Protein AF-A0A1C5MHR8-F1 (afdb_monomer)

Nearest PDB structures (foldseek):
  6nr9-assembly1_2  TM=2.678E-01  e=3.147E+00  Homo sapiens

Foldseek 3Di:
DPPDDDWDWDQDPPRDIDGDPVVCVVVVPDPPDDDDDDDDPCPVVVADDDDDPDVVVVPPDDDDGDDPVVCVVVVHDPVFWDWAAAPNDIDIDGLVVLVVVVDPVSVVVCVVVVHPSRVVSVVVRVVRNVVRVVVVD

pLDDT: mean 72.67, std 15.95, range [37.34, 95.5]

Structure (mmCIF, N/CA/C/O backbone):
data_AF-A0A1C5MHR8-F1
#
_entry.id   AF-A0A1C5MHR8-F1
#
loop_
_atom_site.group_PDB
_atom_site.id
_atom_site.type_symbol
_atom_site.label_atom_id
_atom_site.label_alt_id
_atom_site.label_comp_id
_atom_site.label_asym_id
_atom_site.label_entity_id
_atom_site.label_seq_id
_atom_site.pdbx_PDB_ins_code
_atom_site.Cartn_x
_atom_site.Cartn_y
_atom_site.Cartn_z
_atom_site.occupancy
_atom_site.B_iso_or_equiv
_atom_site.auth_seq_id
_atom_site.auth_comp_id
_atom_site.auth_asym_id
_atom_site.auth_atom_id
_atom_site.pdbx_PDB_model_num
ATOM 1 N N . MET A 1 1 ? -16.129 -22.976 6.532 1.00 37.34 1 MET A N 1
ATOM 2 C CA . MET A 1 1 ? -16.238 -21.538 6.200 1.00 37.34 1 MET A CA 1
ATOM 3 C C . MET A 1 1 ? -16.634 -20.784 7.460 1.00 37.34 1 MET A C 1
ATOM 5 O O . MET A 1 1 ? -17.701 -21.059 7.993 1.00 37.34 1 MET A O 1
ATOM 9 N N . LYS A 1 2 ? -15.769 -19.909 7.991 1.00 39.66 2 LYS A N 1
ATOM 10 C CA . LYS A 1 2 ? -16.162 -18.983 9.065 1.00 39.66 2 LYS A CA 1
ATOM 11 C C . LYS A 1 2 ? -16.995 -17.878 8.420 1.00 39.66 2 LYS A C 1
ATOM 13 O O . LYS A 1 2 ? -16.507 -17.200 7.525 1.00 39.66 2 LYS A O 1
ATOM 18 N N . VAL A 1 3 ? -18.243 -17.736 8.849 1.00 42.41 3 VAL A N 1
ATOM 19 C CA . VAL A 1 3 ? -19.096 -16.607 8.466 1.00 42.41 3 VAL A CA 1
ATOM 20 C C . VAL A 1 3 ? -18.460 -15.347 9.056 1.00 42.41 3 VAL A C 1
ATOM 22 O O . VAL A 1 3 ? -18.468 -15.170 10.276 1.00 42.41 3 VAL A O 1
ATOM 25 N N . MET A 1 4 ? -17.845 -14.513 8.217 1.00 41.72 4 MET A N 1
ATOM 26 C CA . MET A 1 4 ? -17.399 -13.180 8.623 1.00 41.72 4 MET A CA 1
ATOM 27 C C . MET A 1 4 ? -18.642 -12.314 8.801 1.00 41.72 4 MET A C 1
ATOM 29 O O . MET A 1 4 ? -19.369 -12.063 7.846 1.00 41.72 4 MET A O 1
ATOM 33 N N . ASN A 1 5 ? -18.915 -11.906 10.039 1.00 57.62 5 ASN A N 1
ATOM 34 C CA . ASN A 1 5 ? -19.937 -10.901 10.301 1.00 57.62 5 ASN A CA 1
ATOM 35 C C . ASN A 1 5 ? -19.250 -9.538 10.219 1.00 57.62 5 ASN A C 1
ATOM 37 O O . ASN A 1 5 ? -18.482 -9.189 11.114 1.00 57.62 5 ASN A O 1
ATOM 41 N N . GLU A 1 6 ? -19.492 -8.806 9.138 1.00 59.03 6 GLU A N 1
ATOM 42 C CA . GLU A 1 6 ? -19.058 -7.418 9.000 1.00 59.03 6 GLU A CA 1
ATOM 43 C C . GLU A 1 6 ? -20.134 -6.497 9.579 1.00 59.03 6 GLU A C 1
ATOM 45 O O . GLU A 1 6 ? -21.317 -6.628 9.263 1.00 59.03 6 GLU A O 1
ATOM 50 N N . TYR A 1 7 ? -19.726 -5.570 10.444 1.00 69.75 7 TYR A N 1
ATOM 51 C CA . TYR A 1 7 ? -20.616 -4.577 11.038 1.00 69.75 7 TYR A CA 1
ATOM 52 C C . TYR A 1 7 ? -20.107 -3.189 10.671 1.00 69.75 7 TYR A C 1
ATOM 54 O O . TYR A 1 7 ? -18.998 -2.809 11.043 1.00 69.75 7 TYR A O 1
ATOM 62 N N . GLN A 1 8 ? -20.917 -2.428 9.940 1.00 66.50 8 GLN A N 1
ATOM 63 C CA . GLN A 1 8 ? -20.638 -1.021 9.682 1.00 66.50 8 GLN A CA 1
ATOM 64 C C . GLN A 1 8 ? -21.055 -0.208 10.899 1.00 66.50 8 GLN A C 1
ATOM 66 O O . GLN A 1 8 ? -22.207 -0.267 11.316 1.00 66.50 8 GLN A O 1
ATOM 71 N N . MET A 1 9 ? -20.125 0.545 11.470 1.00 76.56 9 MET A N 1
ATOM 72 C CA . MET A 1 9 ? -20.396 1.410 12.611 1.00 76.56 9 M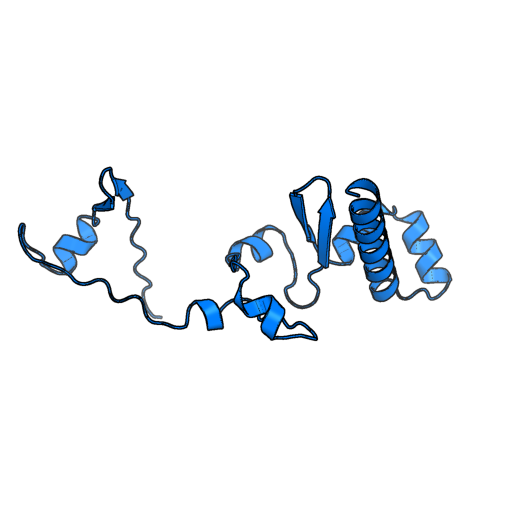ET A CA 1
ATOM 73 C C . MET A 1 9 ? -20.221 2.866 12.199 1.00 76.56 9 MET A C 1
ATOM 75 O O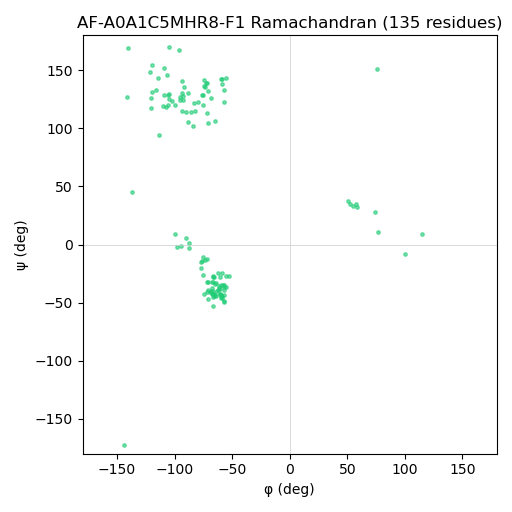 . MET A 1 9 ? -19.328 3.188 11.415 1.00 76.56 9 MET A O 1
ATOM 79 N N . LYS A 1 10 ? -21.065 3.745 12.740 1.00 74.31 10 LYS A N 1
ATOM 80 C CA . LYS A 1 10 ? -20.975 5.189 12.517 1.00 74.31 10 LYS A CA 1
ATOM 81 C C . LYS A 1 10 ? -20.399 5.863 13.756 1.00 74.31 10 LYS A C 1
ATOM 83 O O . LYS A 1 10 ? -20.867 5.607 14.867 1.00 74.31 10 LYS A O 1
ATOM 88 N N . LEU A 1 11 ? -19.384 6.697 13.547 1.00 77.19 11 LEU A N 1
ATOM 89 C CA . LEU A 1 11 ? -18.841 7.587 14.567 1.00 77.19 11 LEU A CA 1
ATOM 90 C C . LEU A 1 11 ? -19.709 8.849 14.618 1.00 77.19 11 LEU A C 1
ATOM 92 O O . LEU A 1 11 ? -19.893 9.524 13.607 1.00 77.19 11 LEU A O 1
ATOM 96 N N . GLU A 1 12 ? -20.262 9.131 15.786 1.00 80.75 12 GLU A N 1
ATOM 97 C CA . GLU A 1 12 ? -21.074 10.305 16.088 1.00 80.75 12 GLU A CA 1
ATOM 98 C C . GLU A 1 12 ? -20.264 11.318 16.918 1.00 80.75 12 GLU A C 1
ATOM 100 O O . GLU A 1 12 ? -19.180 11.021 17.433 1.00 80.75 12 GLU A O 1
ATOM 105 N N . GLU A 1 13 ? -20.817 12.519 17.091 1.00 75.94 13 GLU A N 1
ATOM 106 C CA . GLU A 1 13 ? -20.216 13.571 17.914 1.00 75.94 13 GLU A CA 1
ATOM 107 C C . GLU A 1 13 ? -19.939 13.114 19.357 1.00 75.94 13 GLU A C 1
ATOM 109 O O . GLU A 1 13 ? -20.702 12.366 19.980 1.00 75.94 13 GLU A O 1
ATOM 114 N N . GLY A 1 14 ? -18.819 13.590 19.908 1.00 74.75 14 GLY A N 1
ATOM 115 C CA . GLY A 1 14 ? -18.358 13.201 21.240 1.00 74.75 14 GLY A CA 1
ATOM 116 C C . GLY A 1 14 ? -17.765 11.789 21.305 1.00 74.75 14 GLY A C 1
ATOM 117 O O . GLY A 1 14 ? -17.837 11.163 22.361 1.00 74.75 14 GLY A O 1
ATOM 118 N N . ASN A 1 15 ? -17.194 11.293 20.198 1.00 69.44 15 ASN A N 1
ATOM 119 C CA . ASN A 1 15 ? -16.511 9.994 20.087 1.00 69.44 15 ASN A CA 1
ATOM 120 C C . ASN A 1 15 ? -17.397 8.792 20.442 1.00 69.44 15 ASN A C 1
ATOM 122 O O . ASN A 1 15 ? -16.931 7.779 20.966 1.00 69.44 15 ASN A O 1
ATOM 126 N N . LYS A 1 16 ? -18.697 8.904 20.167 1.00 74.38 16 LYS A N 1
ATOM 127 C CA . LYS A 1 16 ? -19.654 7.821 20.390 1.00 74.38 16 LYS A CA 1
ATOM 128 C C . LYS A 1 16 ? -19.782 7.002 19.122 1.00 74.38 16 LYS A C 1
ATOM 130 O O . LYS A 1 16 ? -19.921 7.553 18.039 1.00 74.38 16 LYS A O 1
ATOM 135 N N . VAL A 1 17 ? -19.773 5.684 19.257 1.00 78.06 17 VAL A N 1
ATOM 136 C CA . VAL A 1 17 ? -20.000 4.779 18.130 1.00 78.06 17 VAL A CA 1
ATOM 137 C C . VAL A 1 17 ? -21.399 4.194 18.248 1.00 78.06 17 VAL A C 1
ATOM 139 O O . VAL A 1 17 ? -21.768 3.664 19.297 1.00 78.06 17 VAL A O 1
ATOM 142 N N . THR A 1 18 ? -22.176 4.273 17.170 1.00 81.88 18 THR A N 1
ATOM 143 C CA . THR A 1 18 ? -23.488 3.628 17.108 1.00 81.88 18 THR A CA 1
ATOM 144 C C . THR A 1 18 ? -23.314 2.180 16.665 1.00 81.88 18 THR A C 1
ATOM 146 O O . THR A 1 18 ? -22.902 1.909 15.534 1.00 81.88 18 THR A O 1
ATOM 149 N N . LEU A 1 19 ? -23.630 1.243 17.562 1.00 80.88 19 LEU A N 1
ATOM 150 C C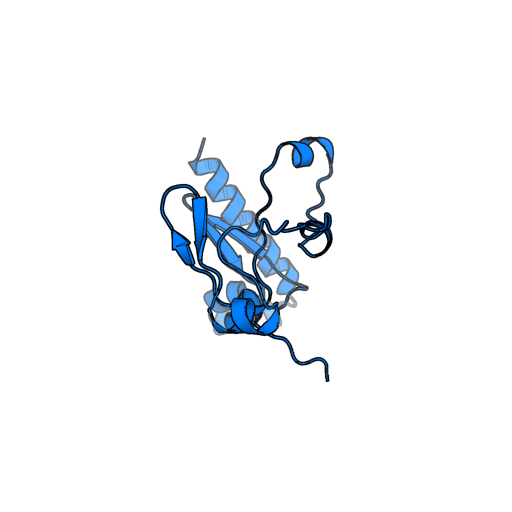A . LEU A 1 19 ? -23.645 -0.182 17.245 1.00 80.88 19 LEU A CA 1
ATOM 151 C C . LEU A 1 19 ? -24.868 -0.511 16.370 1.00 80.88 19 LEU A C 1
ATOM 153 O O . LEU A 1 19 ? -25.974 -0.074 16.699 1.00 80.88 19 LEU A O 1
ATOM 157 N N . PRO A 1 20 ? -24.715 -1.305 15.297 1.00 82.94 20 PRO A N 1
ATOM 158 C CA . PRO A 1 20 ? -25.843 -1.775 14.50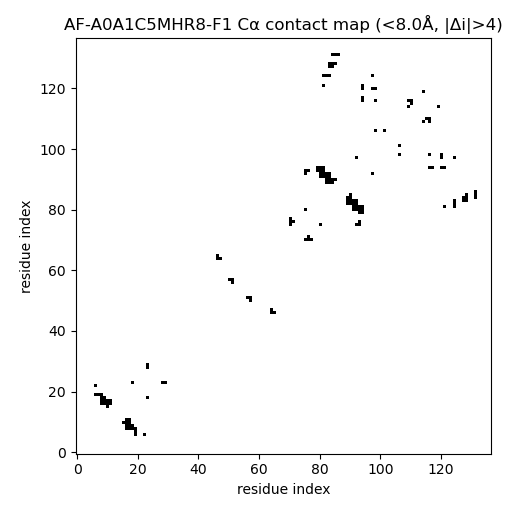1 1.00 82.94 20 PRO A CA 1
ATOM 159 C C . PRO A 1 20 ? -26.843 -2.570 15.331 1.00 82.94 20 PRO A C 1
ATOM 161 O O . PRO A 1 20 ? -26.460 -3.394 16.163 1.00 82.94 20 PRO A O 1
ATOM 164 N N . GLU A 1 21 ? -28.129 -2.400 15.033 1.00 82.88 21 GLU A N 1
ATOM 165 C CA . GLU A 1 21 ? -29.212 -3.103 15.727 1.00 82.88 21 GLU A CA 1
ATOM 166 C C . GLU A 1 21 ? -29.058 -4.632 15.645 1.00 82.88 21 GLU A C 1
ATOM 168 O O . GLU A 1 21 ? -29.305 -5.348 16.613 1.00 82.88 21 GLU A O 1
ATOM 173 N N . SER A 1 22 ? -28.545 -5.142 14.520 1.00 80.88 22 SER A N 1
ATOM 174 C CA . SER A 1 22 ? -28.252 -6.568 14.338 1.00 80.88 22 SER A CA 1
ATOM 175 C C . SER A 1 22 ? -27.225 -7.097 15.342 1.00 80.88 22 SER A C 1
ATOM 177 O O . SER A 1 22 ? -27.373 -8.211 15.844 1.00 80.88 22 SER A O 1
ATOM 179 N N . LEU A 1 23 ? -26.204 -6.299 15.664 1.00 79.56 23 LEU A N 1
ATOM 180 C CA . LEU A 1 23 ? -25.174 -6.650 16.635 1.00 79.56 23 LEU A CA 1
ATOM 181 C C . LEU A 1 23 ? -25.717 -6.559 18.064 1.00 79.56 23 LEU A C 1
ATOM 183 O O . LEU A 1 23 ? -25.484 -7.470 18.855 1.00 79.56 23 LEU A O 1
ATOM 187 N N . VAL A 1 24 ? -26.487 -5.509 18.366 1.00 82.44 24 VAL A N 1
ATOM 188 C CA . VAL A 1 24 ? -27.158 -5.323 19.665 1.00 82.44 24 VAL A CA 1
ATOM 189 C C . VAL A 1 24 ? -28.068 -6.510 19.974 1.00 82.44 24 VAL A C 1
ATOM 191 O O . VAL A 1 24 ? -27.951 -7.112 21.039 1.00 82.44 24 VAL A O 1
ATOM 194 N N . ASN A 1 25 ? -28.905 -6.907 19.014 1.00 82.06 25 ASN A N 1
ATOM 195 C CA . ASN A 1 25 ? -29.833 -8.025 19.168 1.00 82.06 25 ASN A CA 1
ATOM 196 C C . ASN A 1 25 ? -29.104 -9.365 19.303 1.00 82.06 25 ASN A C 1
ATOM 198 O O . ASN A 1 25 ? -29.486 -10.199 20.119 1.00 82.06 25 ASN A O 1
ATOM 202 N N . LYS A 1 26 ? -28.028 -9.574 18.537 1.00 79.81 26 LYS A N 1
ATOM 203 C CA . LYS A 1 26 ? -27.234 -10.808 18.600 1.00 79.81 26 LYS A CA 1
ATOM 204 C C . LYS A 1 26 ? -26.482 -10.958 19.923 1.00 79.81 26 LYS A C 1
ATOM 206 O O . LYS A 1 26 ? -26.357 -12.073 20.420 1.00 79.81 26 LYS A O 1
ATOM 211 N N . LEU A 1 27 ? -25.977 -9.855 20.471 1.00 77.38 27 LEU A N 1
ATOM 212 C CA . LEU A 1 27 ? -25.274 -9.819 21.755 1.00 77.38 27 LEU A CA 1
ATOM 213 C C . LEU A 1 27 ? -26.222 -9.638 22.952 1.00 77.38 27 LEU A C 1
ATOM 215 O O . LEU A 1 27 ? -25.760 -9.680 24.087 1.00 77.38 27 LEU A O 1
ATOM 219 N N . LEU A 1 28 ? -27.528 -9.468 22.702 1.00 84.00 28 LEU A N 1
ATOM 220 C CA . LEU A 1 28 ? -28.574 -9.261 23.709 1.00 84.00 28 LEU A CA 1
ATOM 221 C C . LEU A 1 28 ? -28.293 -8.070 24.641 1.00 84.00 28 LEU A C 1
ATOM 223 O O . LEU A 1 28 ? -28.673 -8.091 25.813 1.00 84.00 28 LEU A O 1
ATOM 227 N N . LEU A 1 29 ? -27.641 -7.034 24.105 1.00 81.06 29 LEU A N 1
ATOM 228 C CA . LEU A 1 29 ? -27.237 -5.858 24.869 1.00 81.06 29 LEU A CA 1
ATOM 229 C C . LEU A 1 29 ? -28.448 -4.998 25.230 1.00 81.06 29 LEU A C 1
ATOM 231 O O . LEU A 1 29 ? -29.334 -4.755 24.406 1.00 81.06 29 LEU A O 1
ATOM 235 N N . LYS A 1 30 ? -28.463 -4.479 26.454 1.00 84.94 30 LYS A N 1
ATOM 236 C CA . LYS A 1 30 ? -29.515 -3.593 26.960 1.00 84.94 30 LYS A CA 1
ATOM 237 C C . LYS A 1 30 ? -29.011 -2.170 27.129 1.00 84.94 30 LYS A C 1
ATOM 239 O O . LYS A 1 30 ? -27.841 -1.905 27.396 1.00 84.94 30 LYS A O 1
ATOM 244 N N . LYS A 1 31 ? -29.939 -1.216 27.015 1.00 79.94 31 LYS A N 1
ATOM 245 C CA . LYS A 1 31 ? -29.649 0.201 27.249 1.00 79.94 31 LYS A CA 1
ATOM 246 C C . LYS A 1 31 ? -29.075 0.390 28.659 1.00 79.94 31 LYS A C 1
ATOM 248 O O . LYS A 1 31 ? -29.738 0.063 29.638 1.00 79.94 31 LYS A O 1
ATOM 253 N N . GLY A 1 32 ? -27.877 0.967 28.736 1.00 79.00 32 GLY A N 1
ATOM 254 C CA . GLY A 1 32 ? -27.161 1.217 29.991 1.00 79.00 32 GLY A CA 1
ATOM 255 C C . GLY A 1 32 ? -26.063 0.200 30.312 1.00 79.00 32 GLY A C 1
ATOM 256 O O . GLY A 1 32 ? -25.295 0.436 31.239 1.00 79.00 32 GLY A O 1
ATOM 257 N N . GLU A 1 33 ? -25.942 -0.890 29.551 1.00 78.88 33 GLU A N 1
ATOM 258 C CA . GLU A 1 33 ? -24.826 -1.827 29.701 1.00 78.88 33 GLU A CA 1
ATOM 259 C C . GLU A 1 33 ? -23.523 -1.225 29.159 1.00 78.88 33 GLU A C 1
ATOM 261 O O . GLU A 1 33 ? -23.499 -0.562 28.120 1.00 78.88 33 GLU A O 1
ATOM 266 N N . THR A 1 34 ? -22.425 -1.442 29.886 1.00 75.38 34 THR A N 1
ATOM 267 C CA . THR A 1 34 ? -21.080 -1.044 29.454 1.00 75.38 34 THR A CA 1
ATOM 268 C C . THR A 1 34 ? -20.424 -2.202 28.719 1.00 75.38 34 THR A C 1
ATOM 270 O O . THR A 1 34 ? -20.355 -3.311 29.242 1.00 75.38 34 THR A O 1
ATOM 273 N N . VAL A 1 35 ? -19.918 -1.937 27.517 1.00 70.81 35 VAL A N 1
ATOM 274 C CA . VAL A 1 35 ? -19.197 -2.915 26.696 1.00 70.81 35 VAL A CA 1
ATOM 275 C C . VAL A 1 35 ? -17.763 -2.429 26.524 1.00 70.81 35 VAL A C 1
ATOM 277 O O . VAL A 1 35 ? -17.539 -1.257 26.226 1.00 70.81 35 VAL A O 1
ATOM 280 N N . CYS A 1 36 ? -16.791 -3.318 26.726 1.00 65.94 36 CYS A N 1
ATOM 281 C CA . CYS A 1 36 ? -15.379 -3.025 26.497 1.00 65.94 36 CYS A CA 1
ATOM 282 C C . CYS A 1 36 ? -14.981 -3.505 25.098 1.00 65.94 36 CYS A C 1
ATOM 284 O O . CYS A 1 36 ? -15.160 -4.677 24.766 1.00 65.94 36 CYS A O 1
ATOM 286 N N . LEU A 1 37 ? -14.447 -2.596 24.285 1.00 61.38 37 LEU A N 1
ATOM 287 C CA . LEU A 1 37 ? -13.767 -2.945 23.043 1.00 61.38 37 LEU A CA 1
ATOM 288 C C . LEU A 1 37 ? -12.289 -3.153 23.373 1.00 61.38 37 LEU A C 1
ATOM 290 O O . LEU A 1 37 ? -11.613 -2.210 23.775 1.00 61.38 37 LEU A O 1
ATOM 294 N N . ILE A 1 38 ? -11.803 -4.383 23.225 1.00 55.44 38 ILE A N 1
ATOM 295 C CA . ILE A 1 38 ? -10.380 -4.698 23.364 1.00 55.44 38 ILE A CA 1
ATOM 296 C C . ILE A 1 38 ? -9.772 -4.637 21.966 1.00 55.44 38 ILE A C 1
ATOM 298 O O . ILE A 1 38 ? -10.131 -5.429 21.094 1.00 55.44 38 ILE A O 1
ATOM 302 N N . GLN A 1 39 ? -8.874 -3.680 21.749 1.00 49.41 39 GLN A N 1
ATOM 303 C CA . GLN A 1 39 ? -7.984 -3.700 20.597 1.00 49.41 39 GLN A CA 1
ATOM 304 C C . GLN A 1 39 ? -6.813 -4.623 20.945 1.00 49.41 39 GLN A C 1
ATOM 306 O O . GLN A 1 39 ? -6.074 -4.344 21.884 1.00 49.41 39 GLN A O 1
ATOM 311 N N . GLU A 1 40 ? -6.672 -5.741 20.232 1.00 46.88 40 GLU A N 1
ATOM 312 C CA . GLU A 1 40 ? -5.488 -6.593 20.370 1.00 46.88 40 GLU A CA 1
ATOM 313 C C . GLU A 1 40 ? -4.263 -5.858 19.799 1.00 46.88 40 GLU A C 1
ATOM 315 O O . GLU A 1 40 ? -4.278 -5.406 18.646 1.00 46.88 40 GLU A O 1
ATOM 320 N N . ASP A 1 41 ? -3.209 -5.734 20.607 1.00 43.00 41 ASP A N 1
ATOM 321 C CA . ASP A 1 41 ? -1.891 -5.287 20.156 1.00 43.00 41 ASP A CA 1
ATOM 322 C C . ASP A 1 41 ? -1.368 -6.236 19.061 1.00 43.00 41 ASP A C 1
ATOM 324 O O . ASP A 1 41 ? -1.534 -7.453 19.148 1.00 43.00 41 ASP A O 1
ATOM 328 N N . GLY A 1 42 ? -0.766 -5.682 18.002 1.00 46.56 42 GLY A N 1
ATOM 329 C CA . GLY A 1 42 ? -0.233 -6.463 16.871 1.00 46.56 42 GLY A CA 1
ATOM 330 C C . GLY A 1 42 ? -0.930 -6.245 15.522 1.00 46.56 42 GLY A C 1
ATOM 331 O O . GLY A 1 42 ? -0.622 -6.925 14.545 1.00 46.56 42 GLY A O 1
ATOM 332 N N . ILE A 1 43 ? -1.829 -5.258 15.394 1.00 44.75 43 ILE A N 1
ATOM 333 C CA . ILE A 1 43 ? -2.244 -4.773 14.057 1.00 44.75 43 ILE A CA 1
ATOM 334 C C . ILE A 1 43 ? -1.018 -4.308 13.251 1.00 44.75 43 ILE A C 1
ATOM 336 O O . ILE A 1 43 ? -0.951 -4.574 12.053 1.00 44.75 43 ILE A O 1
ATOM 340 N N . LYS A 1 44 ? -0.028 -3.694 13.918 1.00 42.12 44 LYS A N 1
ATOM 341 C CA . LYS A 1 44 ? 1.250 -3.285 13.314 1.00 42.12 44 LYS A CA 1
ATOM 342 C C . LYS A 1 44 ? 2.034 -4.468 12.725 1.00 42.12 44 LYS A C 1
ATOM 344 O O . LYS A 1 44 ? 2.603 -4.320 11.652 1.00 42.12 44 LYS A O 1
ATOM 349 N N . ASP A 1 45 ? 1.965 -5.653 13.337 1.00 43.31 45 ASP A N 1
ATOM 350 C CA . ASP A 1 45 ? 2.644 -6.872 12.854 1.00 43.31 45 ASP A CA 1
ATOM 351 C C . ASP A 1 45 ? 2.005 -7.464 11.584 1.00 43.31 45 ASP A C 1
ATOM 353 O O . ASP A 1 45 ? 2.572 -8.347 10.942 1.00 43.31 45 ASP A O 1
ATOM 357 N N . LYS A 1 46 ? 0.807 -6.990 11.214 1.00 39.62 46 LYS A N 1
ATOM 358 C CA . LYS A 1 46 ? 0.124 -7.322 9.953 1.00 39.62 46 LYS A CA 1
ATOM 359 C C . LYS A 1 46 ? 0.331 -6.258 8.870 1.00 39.62 46 LYS A C 1
ATOM 361 O O . LYS A 1 46 ? -0.191 -6.423 7.767 1.00 39.62 46 LYS A O 1
ATOM 366 N N . CYS A 1 47 ? 1.043 -5.176 9.180 1.00 39.84 47 CYS A N 1
ATOM 367 C CA . CYS A 1 47 ? 1.418 -4.134 8.233 1.00 39.84 47 CYS A CA 1
ATOM 368 C C . CYS A 1 47 ? 2.840 -4.384 7.701 1.00 39.84 47 CYS A C 1
ATOM 370 O O . CYS A 1 47 ? 3.573 -5.238 8.199 1.00 39.84 47 CYS A O 1
ATOM 372 N N . PHE A 1 48 ? 3.219 -3.672 6.641 1.00 44.28 48 PHE A N 1
ATOM 373 C CA . PHE A 1 48 ? 4.557 -3.756 6.062 1.00 44.28 48 PHE A CA 1
ATOM 374 C C . PHE A 1 48 ? 5.625 -3.430 7.113 1.00 44.28 48 PHE A C 1
ATOM 376 O O . PHE A 1 48 ? 5.511 -2.437 7.830 1.00 44.28 48 PHE A O 1
ATOM 383 N N . LYS A 1 49 ? 6.674 -4.255 7.190 1.00 43.94 49 LYS A N 1
ATOM 384 C CA . LYS A 1 49 ? 7.836 -3.979 8.033 1.00 43.94 49 LYS A CA 1
ATOM 385 C C . LYS A 1 49 ? 8.782 -3.059 7.265 1.00 43.94 49 LYS A C 1
ATOM 387 O O . LYS A 1 49 ? 9.496 -3.520 6.380 1.00 43.94 49 LYS A O 1
ATOM 392 N N . VAL A 1 50 ? 8.766 -1.773 7.596 1.00 50.34 50 VAL A N 1
ATOM 393 C CA . VAL A 1 50 ? 9.783 -0.821 7.132 1.00 50.34 50 VAL A CA 1
ATOM 394 C C . VAL A 1 50 ? 11.054 -1.070 7.943 1.00 50.34 50 VAL A C 1
ATOM 396 O O . VAL A 1 50 ? 11.002 -1.169 9.168 1.00 50.34 50 VAL A O 1
ATOM 399 N N . THR A 1 51 ? 12.183 -1.238 7.263 1.00 47.50 51 THR A N 1
ATOM 400 C CA . THR A 1 51 ? 13.500 -1.419 7.884 1.00 47.50 51 THR A CA 1
ATOM 401 C C . THR A 1 51 ? 14.415 -0.292 7.434 1.00 47.50 51 THR A C 1
ATOM 403 O O . THR A 1 51 ? 14.515 -0.049 6.235 1.00 47.50 51 THR A O 1
ATOM 406 N N . ALA A 1 52 ? 15.100 0.350 8.376 1.00 52.84 52 ALA A N 1
ATOM 407 C CA . ALA A 1 52 ? 16.112 1.370 8.124 1.00 52.84 52 ALA A CA 1
ATOM 408 C C . ALA A 1 52 ? 17.449 0.903 8.709 1.00 52.84 52 ALA A C 1
ATOM 410 O O . ALA A 1 52 ? 17.469 0.113 9.654 1.00 52.84 52 ALA A O 1
ATOM 411 N N . GLU A 1 53 ? 18.563 1.397 8.166 1.00 55.84 53 GLU A N 1
ATOM 412 C CA . GLU A 1 53 ? 19.901 1.093 8.698 1.00 55.84 53 GLU A CA 1
ATOM 413 C C . GLU A 1 53 ? 20.061 1.561 10.154 1.00 55.84 53 GLU A C 1
ATOM 415 O O . GLU A 1 53 ? 20.785 0.942 10.934 1.00 55.84 53 GLU A O 1
ATOM 420 N N . ASN A 1 54 ? 19.327 2.608 10.542 1.00 63.72 54 ASN A N 1
ATOM 421 C CA . ASN A 1 54 ? 19.232 3.095 11.909 1.00 63.72 54 ASN A CA 1
ATOM 422 C C . ASN A 1 54 ? 17.814 2.885 12.459 1.00 63.72 54 ASN A C 1
ATOM 424 O O . ASN A 1 54 ? 16.940 3.733 12.304 1.00 63.72 54 ASN A O 1
ATOM 428 N N . GLU A 1 55 ? 17.585 1.766 13.153 1.00 56.41 55 GLU A N 1
ATOM 429 C CA . GLU A 1 55 ? 16.272 1.457 13.743 1.00 56.41 55 GLU A CA 1
ATOM 430 C C . GLU A 1 55 ? 15.750 2.568 14.667 1.00 56.41 55 GLU A C 1
ATOM 432 O O . GLU A 1 55 ? 14.539 2.717 14.777 1.00 56.41 55 GLU A O 1
ATOM 437 N N . LYS A 1 56 ? 16.627 3.370 15.298 1.00 59.91 56 LYS A N 1
ATOM 438 C CA . LYS A 1 56 ? 16.226 4.469 16.196 1.00 59.91 56 LYS A CA 1
ATOM 439 C C . LYS A 1 56 ? 15.481 5.601 15.492 1.00 59.91 56 LYS A C 1
ATOM 441 O O . LYS A 1 56 ? 14.680 6.250 16.151 1.00 59.91 56 LYS A O 1
ATOM 446 N N . GLU A 1 57 ? 15.728 5.827 14.205 1.00 57.19 57 GLU A N 1
ATOM 447 C CA . GLU A 1 57 ? 15.032 6.865 13.430 1.00 57.19 57 GLU A CA 1
ATOM 448 C C . GLU A 1 57 ? 13.569 6.482 13.173 1.00 57.19 57 GLU A C 1
ATOM 450 O O . GLU A 1 57 ? 12.692 7.333 13.254 1.00 57.19 57 GLU A O 1
ATOM 455 N N . LEU A 1 58 ? 13.281 5.184 13.030 1.00 53.28 58 LEU A N 1
ATOM 456 C CA . LEU A 1 58 ? 11.923 4.673 12.814 1.00 53.28 58 LEU A CA 1
ATOM 457 C C . LEU A 1 58 ? 11.025 4.710 14.065 1.00 53.28 58 LEU A C 1
ATOM 459 O O . LEU A 1 58 ? 9.822 4.479 13.952 1.00 53.28 58 LEU A O 1
ATOM 463 N N . PHE A 1 59 ? 11.573 4.930 15.268 1.00 51.06 59 PHE A N 1
ATOM 464 C CA . PHE A 1 59 ? 10.788 4.863 16.513 1.00 51.06 59 PHE A CA 1
ATOM 465 C C . PHE A 1 59 ? 9.883 6.078 16.744 1.00 51.06 59 PHE A C 1
ATOM 467 O O . PHE A 1 59 ? 8.858 5.924 17.409 1.00 51.06 59 PHE A O 1
ATOM 474 N N . ASP A 1 60 ? 10.234 7.240 16.192 1.00 57.38 60 ASP A N 1
ATOM 475 C CA . ASP A 1 60 ? 9.463 8.483 16.331 1.00 57.38 60 ASP A CA 1
ATOM 476 C C . ASP A 1 60 ? 8.580 8.775 15.097 1.00 57.38 60 ASP A C 1
ATOM 478 O O . ASP A 1 60 ? 7.986 9.849 14.998 1.00 57.38 60 ASP A O 1
ATOM 482 N N . GLU A 1 61 ? 8.460 7.824 14.161 1.00 57.59 61 GLU A N 1
ATOM 483 C CA . GLU A 1 61 ? 7.652 7.973 12.946 1.00 57.59 61 GLU A CA 1
ATOM 484 C C . GLU A 1 61 ? 6.221 7.418 13.096 1.00 57.59 61 GLU A C 1
ATOM 486 O O . GLU A 1 61 ? 5.975 6.353 13.676 1.00 57.59 61 GLU A O 1
ATOM 491 N N . ASP A 1 62 ? 5.252 8.134 12.519 1.00 56.41 62 ASP A N 1
ATOM 492 C CA . ASP A 1 62 ? 3.866 7.681 12.406 1.00 56.41 62 ASP A CA 1
ATOM 493 C C . ASP A 1 62 ? 3.723 6.626 11.296 1.00 56.41 62 ASP A C 1
ATOM 495 O O . ASP A 1 62 ? 4.102 6.838 10.144 1.00 56.41 62 ASP A O 1
ATOM 499 N N . PHE A 1 63 ? 3.107 5.485 11.620 1.00 62.44 63 PHE A N 1
ATOM 500 C CA . PHE A 1 63 ? 2.902 4.394 10.664 1.00 62.44 63 PHE A CA 1
ATOM 501 C C . PHE A 1 63 ? 1.536 4.485 9.984 1.00 62.44 63 PHE A C 1
ATOM 503 O O . PHE A 1 63 ? 0.495 4.509 10.647 1.00 62.44 63 PHE A O 1
ATOM 510 N N . TYR A 1 64 ? 1.533 4.393 8.655 1.00 63.12 64 TYR A N 1
ATOM 511 C CA . TYR A 1 64 ? 0.319 4.333 7.844 1.00 63.12 64 TYR A CA 1
ATOM 512 C C . TYR A 1 64 ? 0.161 2.936 7.233 1.00 63.12 64 TYR A C 1
ATOM 514 O O . TYR A 1 64 ? 0.999 2.475 6.462 1.00 63.12 64 TYR A O 1
ATOM 522 N N . CYS A 1 65 ? -0.930 2.242 7.570 1.00 66.00 65 CYS A N 1
ATOM 523 C CA . CYS A 1 65 ? -1.242 0.937 6.987 1.00 66.00 65 CYS A CA 1
ATOM 524 C C . CYS A 1 65 ? -2.193 1.095 5.797 1.00 66.00 65 CYS A C 1
ATOM 526 O O . CYS A 1 65 ? -3.279 1.664 5.925 1.00 66.00 65 CYS A O 1
ATOM 528 N N . ILE A 1 66 ? -1.821 0.524 4.652 1.00 69.69 66 ILE A N 1
ATOM 529 C CA . ILE A 1 66 ? -2.654 0.531 3.446 1.00 69.69 66 ILE A CA 1
ATOM 530 C C . ILE A 1 66 ? -3.366 -0.821 3.331 1.00 69.69 66 ILE A C 1
ATOM 532 O O . ILE A 1 66 ? -2.699 -1.858 3.265 1.00 69.69 66 ILE A O 1
ATOM 536 N N . PRO A 1 67 ? -4.714 -0.855 3.326 1.00 67.50 67 PRO A N 1
ATOM 537 C CA . PRO A 1 67 ? -5.464 -2.104 3.284 1.00 67.50 67 PRO A CA 1
ATOM 538 C C . PRO A 1 67 ? -5.150 -2.927 2.041 1.00 67.50 67 PRO A C 1
ATOM 540 O O . PRO A 1 67 ? -5.069 -2.380 0.942 1.00 67.50 67 PRO A O 1
ATOM 543 N N . LYS A 1 68 ? -5.098 -4.258 2.189 1.00 68.81 68 LYS A N 1
ATOM 544 C CA . LYS A 1 68 ? -4.640 -5.110 1.089 1.00 68.81 68 LYS A CA 1
ATOM 545 C C . LYS A 1 68 ? -5.427 -4.975 -0.215 1.00 68.81 68 LYS A C 1
ATOM 547 O O . LYS A 1 68 ? -4.864 -4.851 -1.296 1.00 68.81 68 LYS A O 1
ATOM 552 N N . ARG A 1 69 ? -6.742 -4.843 -0.070 1.00 73.31 69 ARG A N 1
ATOM 553 C CA . ARG A 1 69 ? -7.675 -4.591 -1.171 1.00 73.31 69 ARG A CA 1
ATOM 554 C C . ARG A 1 69 ? -7.309 -3.390 -2.052 1.00 73.31 69 ARG A C 1
ATOM 556 O O . ARG A 1 69 ? -7.725 -3.357 -3.199 1.00 73.31 69 ARG A O 1
ATOM 563 N N . VAL A 1 70 ? -6.599 -2.385 -1.529 1.00 75.44 70 VAL A N 1
ATOM 564 C CA . VAL A 1 70 ? -6.191 -1.207 -2.313 1.00 75.44 70 VAL A CA 1
ATOM 565 C C . VAL A 1 70 ? -5.175 -1.606 -3.378 1.00 75.44 70 VAL A C 1
ATOM 567 O O . VAL A 1 70 ? -5.323 -1.208 -4.526 1.00 75.44 70 VAL A O 1
ATOM 570 N N . PHE A 1 71 ? -4.219 -2.466 -3.035 1.00 78.62 71 PHE A N 1
ATOM 571 C CA . PHE A 1 71 ? -3.245 -2.992 -3.989 1.00 78.62 71 PHE A CA 1
ATOM 572 C C . PHE A 1 71 ? -3.913 -3.898 -5.024 1.00 78.62 71 PHE A C 1
ATOM 574 O O . PHE A 1 71 ? -3.663 -3.738 -6.215 1.00 78.62 71 PHE A O 1
ATOM 581 N N . ASP A 1 72 ? -4.839 -4.762 -4.590 1.00 79.00 72 ASP A N 1
ATOM 582 C CA . ASP A 1 72 ? -5.591 -5.641 -5.496 1.00 79.00 72 ASP A CA 1
ATOM 583 C C . ASP A 1 72 ? -6.406 -4.832 -6.528 1.00 79.00 72 ASP A C 1
ATOM 585 O O . ASP A 1 72 ? -6.412 -5.164 -7.715 1.00 79.00 72 ASP A O 1
ATOM 589 N N . MET A 1 73 ? -7.064 -3.747 -6.091 1.00 78.44 73 MET A N 1
ATOM 590 C CA . MET A 1 73 ? -7.812 -2.831 -6.969 1.00 78.44 73 MET A CA 1
ATOM 591 C C . MET A 1 73 ? -6.906 -2.086 -7.953 1.00 78.44 73 MET A C 1
ATOM 593 O O . MET A 1 73 ? -7.326 -1.815 -9.074 1.00 78.44 73 MET A O 1
ATOM 597 N N . CYS A 1 74 ? -5.684 -1.756 -7.537 1.00 76.81 74 CYS A N 1
ATOM 598 C CA . CYS A 1 74 ? -4.691 -1.088 -8.376 1.00 76.81 74 CYS A CA 1
ATOM 599 C C . CYS A 1 74 ? -3.840 -2.068 -9.200 1.00 76.81 74 CYS A C 1
ATOM 601 O O . CYS A 1 74 ? -2.939 -1.625 -9.904 1.00 76.81 74 CYS A O 1
ATOM 603 N N . HIS A 1 75 ? -4.094 -3.380 -9.109 1.00 81.94 75 HIS A N 1
ATOM 604 C CA . HIS A 1 75 ? -3.287 -4.430 -9.744 1.00 81.94 75 HIS A CA 1
ATOM 605 C C . HIS A 1 75 ? -1.787 -4.329 -9.417 1.00 81.94 75 HIS A C 1
ATOM 607 O O . HIS A 1 75 ? -0.928 -4.623 -10.250 1.00 81.94 75 HIS A O 1
ATOM 613 N N . LEU A 1 76 ? -1.476 -3.907 -8.190 1.00 80.19 76 LEU A N 1
ATOM 614 C CA . LEU A 1 76 ? -0.114 -3.811 -7.685 1.00 80.19 76 LEU A CA 1
ATOM 615 C C . LEU A 1 76 ? 0.255 -5.101 -6.957 1.00 80.19 76 LEU A C 1
ATOM 617 O O . LEU A 1 76 ? -0.420 -5.509 -6.011 1.00 80.19 76 LEU A O 1
ATOM 621 N N . ASP A 1 77 ? 1.345 -5.725 -7.396 1.00 79.06 77 ASP A N 1
ATOM 622 C CA . ASP A 1 77 ? 1.970 -6.821 -6.667 1.00 79.06 77 ASP A CA 1
ATOM 623 C C . ASP A 1 77 ? 2.735 -6.288 -5.447 1.00 79.06 77 ASP A C 1
ATOM 625 O O . ASP A 1 77 ? 3.368 -5.232 -5.494 1.00 79.06 77 ASP A O 1
ATOM 629 N N . TYR A 1 78 ? 2.669 -7.041 -4.356 1.00 69.69 78 TYR A N 1
ATOM 630 C CA . TYR A 1 78 ? 3.262 -6.726 -3.063 1.00 69.69 78 TYR A CA 1
ATOM 631 C C . TYR A 1 78 ? 4.777 -6.842 -3.051 1.00 69.69 78 TYR A C 1
ATOM 633 O O . TYR A 1 78 ? 5.437 -6.135 -2.292 1.00 69.69 78 TYR A O 1
ATOM 641 N N . GLU A 1 79 ? 5.320 -7.758 -3.848 1.00 72.88 79 GLU A N 1
ATOM 642 C CA . GLU A 1 79 ? 6.742 -8.100 -3.800 1.00 72.88 79 GLU A CA 1
ATOM 643 C C . GLU A 1 79 ? 7.631 -7.041 -4.467 1.00 72.88 79 GLU A C 1
ATOM 645 O O . GLU A 1 79 ? 8.840 -7.024 -4.247 1.00 72.88 79 GLU A O 1
ATOM 650 N N . SER A 1 80 ? 7.046 -6.129 -5.249 1.00 75.19 80 SER A N 1
ATOM 651 C CA . SER A 1 80 ? 7.785 -5.154 -6.056 1.00 75.19 80 SER A CA 1
ATOM 652 C C . SER A 1 80 ? 7.172 -3.753 -5.995 1.00 75.19 80 SER A C 1
ATOM 654 O O . SER A 1 80 ? 6.978 -3.112 -7.031 1.00 75.19 80 SER A O 1
ATOM 656 N N . ILE A 1 81 ? 6.805 -3.288 -4.802 1.00 84.56 81 ILE A N 1
ATOM 657 C CA . ILE A 1 81 ? 6.282 -1.930 -4.617 1.00 84.56 81 ILE A CA 1
ATOM 658 C C . ILE A 1 81 ? 7.428 -0.916 -4.708 1.00 84.56 81 ILE A C 1
ATOM 660 O O . ILE A 1 81 ? 8.491 -1.103 -4.120 1.00 84.56 81 ILE A O 1
ATOM 664 N N . GLN A 1 82 ? 7.183 0.181 -5.415 1.00 83.38 82 GLN A N 1
ATOM 665 C CA . GLN A 1 82 ? 8.037 1.364 -5.464 1.00 83.38 82 GLN A CA 1
ATOM 666 C C . GLN A 1 82 ? 7.237 2.584 -4.999 1.00 83.38 82 GLN A C 1
ATOM 668 O O . GLN A 1 82 ? 6.021 2.648 -5.199 1.00 83.38 82 GLN A O 1
ATOM 673 N N . ILE A 1 83 ? 7.913 3.544 -4.370 1.00 85.00 83 ILE A N 1
ATOM 674 C CA . ILE A 1 83 ? 7.301 4.772 -3.857 1.00 85.00 83 ILE A CA 1
ATOM 675 C C . ILE A 1 83 ? 7.976 5.961 -4.535 1.00 85.00 83 ILE A C 1
ATOM 677 O O . ILE A 1 83 ? 9.199 6.081 -4.505 1.00 85.00 83 ILE A O 1
ATOM 681 N N . ILE A 1 84 ? 7.163 6.825 -5.136 1.00 82.12 84 ILE A N 1
ATOM 682 C CA . ILE A 1 84 ? 7.587 8.108 -5.695 1.00 82.12 84 ILE A CA 1
ATOM 683 C C . ILE A 1 84 ? 7.020 9.201 -4.794 1.00 82.12 84 ILE A C 1
ATOM 685 O O . ILE A 1 84 ? 5.826 9.191 -4.480 1.00 82.12 84 ILE A O 1
ATOM 689 N N . VAL A 1 85 ? 7.874 10.119 -4.360 1.00 78.75 85 VAL A N 1
ATOM 690 C CA . VAL A 1 85 ? 7.492 11.293 -3.579 1.00 78.75 85 VAL A CA 1
ATOM 691 C C . VAL A 1 85 ? 7.609 12.501 -4.491 1.00 78.75 85 VAL A C 1
ATOM 693 O O . VAL A 1 85 ? 8.694 12.797 -4.968 1.00 78.75 85 VAL A O 1
ATOM 696 N N . GLU A 1 86 ? 6.500 13.193 -4.737 1.00 70.44 86 GLU A N 1
ATOM 697 C CA . GLU A 1 86 ? 6.456 14.370 -5.611 1.00 70.44 86 GLU A CA 1
ATOM 698 C C . GLU A 1 86 ? 5.504 15.411 -5.009 1.00 70.44 86 GLU A C 1
ATOM 700 O O . GLU A 1 86 ? 4.360 15.099 -4.678 1.00 70.44 86 GLU A O 1
ATOM 705 N N . GLN A 1 87 ? 5.971 16.653 -4.824 1.00 68.38 87 GLN A N 1
ATOM 706 C CA . GLN A 1 87 ? 5.153 17.794 -4.364 1.00 68.38 87 GLN A CA 1
ATOM 707 C C . GLN A 1 87 ? 4.316 17.527 -3.090 1.00 68.38 87 GLN A C 1
ATOM 709 O O . GLN A 1 87 ? 3.181 17.988 -2.955 1.00 68.38 87 GLN A O 1
ATOM 714 N N . GLY A 1 88 ? 4.864 16.766 -2.137 1.00 68.12 88 GLY A N 1
ATOM 715 C CA . GLY A 1 88 ? 4.176 16.419 -0.887 1.00 68.12 88 GLY A CA 1
ATOM 716 C C . GLY A 1 88 ? 3.105 15.328 -1.025 1.00 68.12 88 GLY A C 1
ATOM 717 O O . GLY A 1 88 ? 2.346 15.099 -0.084 1.00 68.12 88 GLY A O 1
ATOM 718 N N . GLN A 1 89 ? 3.034 14.646 -2.169 1.00 68.19 89 GLN A N 1
ATOM 719 C CA . GLN A 1 89 ? 2.224 13.448 -2.374 1.00 68.19 89 GLN A CA 1
ATOM 720 C C . GLN A 1 89 ? 3.111 12.201 -2.431 1.00 68.19 89 GLN A C 1
ATOM 722 O O . GLN A 1 89 ? 4.230 12.239 -2.939 1.00 68.19 89 GLN A O 1
ATOM 727 N N . MET A 1 90 ? 2.589 11.081 -1.923 1.00 78.31 90 MET A N 1
ATOM 728 C CA . MET A 1 90 ? 3.208 9.762 -2.059 1.00 78.31 90 MET A CA 1
ATOM 729 C C . MET A 1 90 ? 2.427 8.941 -3.080 1.00 78.31 90 MET A C 1
ATOM 731 O O . MET A 1 90 ? 1.241 8.661 -2.889 1.00 78.31 90 MET A O 1
ATOM 735 N N . VAL A 1 91 ? 3.102 8.524 -4.146 1.00 81.62 91 VAL A N 1
ATOM 736 C CA . VAL A 1 91 ? 2.556 7.640 -5.174 1.00 81.62 91 VAL A CA 1
ATOM 737 C C . VAL A 1 91 ? 3.145 6.250 -4.992 1.00 81.62 91 VAL A C 1
ATOM 739 O O . VAL A 1 91 ? 4.359 6.065 -4.982 1.00 81.62 91 VAL A O 1
ATOM 742 N N . ILE A 1 92 ? 2.268 5.258 -4.864 1.00 84.62 92 ILE A N 1
ATOM 743 C CA . ILE A 1 92 ? 2.640 3.852 -4.706 1.00 84.62 92 ILE A CA 1
ATOM 744 C C . ILE A 1 92 ? 2.439 3.157 -6.043 1.00 84.62 92 ILE A C 1
ATOM 746 O O . ILE A 1 92 ? 1.349 3.192 -6.612 1.00 84.62 92 ILE A O 1
ATOM 750 N N . THR A 1 93 ? 3.497 2.536 -6.544 1.00 85.44 93 THR A N 1
ATOM 751 C CA . THR A 1 93 ? 3.557 1.971 -7.891 1.00 85.44 93 THR A CA 1
ATOM 752 C C . THR A 1 93 ? 4.379 0.676 -7.901 1.00 85.44 93 THR A C 1
ATOM 754 O O . THR A 1 93 ? 4.732 0.143 -6.850 1.00 85.44 93 THR A O 1
ATOM 757 N N . ASN A 1 94 ? 4.656 0.134 -9.083 1.00 86.62 94 ASN A N 1
ATOM 758 C CA . ASN A 1 94 ? 5.563 -0.987 -9.305 1.00 86.62 94 ASN A CA 1
ATOM 759 C C . ASN A 1 94 ? 6.384 -0.756 -10.594 1.00 86.62 94 ASN A C 1
ATOM 761 O O . ASN A 1 94 ? 6.025 0.112 -11.401 1.00 86.62 94 ASN A O 1
ATOM 765 N N . PRO A 1 95 ? 7.432 -1.561 -10.854 1.00 86.25 95 PRO A N 1
ATOM 766 C CA . PRO A 1 95 ? 8.265 -1.398 -12.043 1.00 86.25 95 PRO A CA 1
ATOM 767 C C . PRO A 1 95 ? 7.485 -1.415 -13.362 1.00 86.25 95 PRO A C 1
ATOM 769 O O . PRO A 1 95 ? 7.807 -0.669 -14.281 1.00 86.25 95 PRO A O 1
ATOM 772 N N . GLN A 1 96 ? 6.433 -2.232 -13.476 1.00 83.44 96 GLN A N 1
ATOM 773 C CA . GLN A 1 96 ? 5.648 -2.326 -14.711 1.00 83.44 96 GLN A CA 1
ATOM 774 C C . GLN A 1 96 ? 4.920 -1.016 -15.023 1.00 83.44 96 GLN A C 1
ATOM 776 O O . GLN A 1 96 ? 4.927 -0.569 -16.172 1.00 83.44 96 GLN A O 1
ATOM 781 N N . TYR A 1 97 ? 4.324 -0.389 -14.007 1.00 84.81 97 TYR A N 1
ATOM 782 C CA . TYR A 1 97 ? 3.670 0.906 -14.148 1.00 84.81 97 TYR A CA 1
ATOM 783 C C . TYR A 1 97 ? 4.680 2.005 -14.470 1.00 84.81 97 TYR A C 1
ATOM 785 O O . TYR A 1 97 ? 4.428 2.776 -15.392 1.00 84.81 97 TYR A O 1
ATOM 793 N N . VAL A 1 98 ? 5.844 2.030 -13.812 1.00 86.19 98 VAL A N 1
ATOM 794 C CA . VAL A 1 98 ? 6.928 2.982 -14.123 1.00 86.19 98 VAL A CA 1
ATOM 795 C C . VAL A 1 98 ? 7.363 2.863 -15.587 1.00 86.19 98 VAL A C 1
ATOM 797 O O . VAL A 1 98 ? 7.387 3.848 -16.325 1.00 86.19 98 VAL A O 1
ATOM 800 N N . LEU A 1 99 ? 7.626 1.642 -16.051 1.00 87.62 99 LEU A N 1
ATOM 801 C CA . LEU A 1 99 ? 8.065 1.39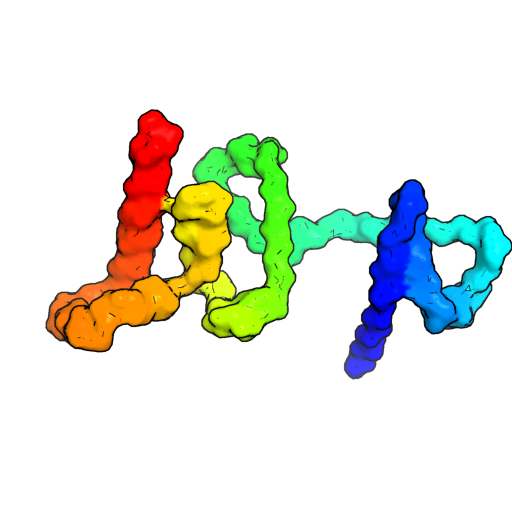2 -17.423 1.00 87.62 99 LEU A CA 1
ATOM 802 C C . LEU A 1 99 ? 6.985 1.720 -18.459 1.00 87.62 99 LEU A C 1
ATOM 804 O O . LEU A 1 99 ? 7.317 2.085 -19.586 1.00 87.62 99 LEU A O 1
ATOM 808 N N . SER A 1 100 ? 5.701 1.621 -18.099 1.00 85.00 100 SER A N 1
ATOM 809 C CA . SER A 1 100 ? 4.588 1.890 -19.019 1.00 85.00 100 SER A CA 1
ATOM 810 C C . SER A 1 100 ? 4.604 3.314 -19.597 1.00 85.00 100 SER A C 1
ATOM 812 O O . SER A 1 100 ? 4.123 3.523 -20.713 1.00 85.00 100 SER A O 1
ATOM 814 N N . TYR A 1 101 ? 5.235 4.264 -18.897 1.00 86.19 101 TYR A N 1
ATOM 815 C CA . TYR A 1 101 ? 5.385 5.654 -19.333 1.00 86.19 101 TYR A CA 1
ATOM 816 C C . TYR A 1 101 ? 6.459 5.864 -20.412 1.00 86.19 101 TYR A C 1
ATOM 818 O O . TYR A 1 101 ? 6.395 6.846 -21.147 1.00 86.19 101 TYR A O 1
ATOM 826 N N . LEU A 1 102 ? 7.417 4.944 -20.568 1.00 84.06 102 LEU A N 1
ATOM 827 C CA . LEU A 1 102 ? 8.544 5.084 -21.506 1.00 84.06 102 LEU A CA 1
ATOM 828 C C . LEU A 1 102 ? 8.146 4.853 -22.975 1.00 84.06 102 LEU A C 1
ATOM 830 O O . LEU A 1 102 ? 8.912 5.140 -23.893 1.00 84.06 102 LEU A O 1
ATOM 834 N N . GLY A 1 103 ? 6.936 4.346 -23.218 1.00 87.44 103 GLY A N 1
ATOM 835 C CA . GLY A 1 103 ? 6.453 4.004 -24.552 1.00 87.44 103 GLY A CA 1
ATOM 836 C C . GLY A 1 103 ? 7.063 2.706 -25.102 1.00 87.44 103 GLY A C 1
ATOM 837 O O . GLY A 1 103 ? 8.185 2.305 -24.789 1.00 87.44 103 GLY A O 1
ATOM 838 N N . LYS A 1 104 ? 6.302 2.012 -25.957 1.00 90.25 104 LYS A N 1
ATOM 839 C CA . LYS A 1 104 ? 6.644 0.652 -26.425 1.00 90.25 104 LYS A CA 1
ATOM 840 C C . LYS A 1 104 ? 7.965 0.580 -27.196 1.00 90.25 104 LYS A C 1
ATOM 842 O O . LYS A 1 104 ? 8.693 -0.406 -27.064 1.00 90.25 104 LYS A O 1
ATOM 847 N N . ASP A 1 105 ? 8.281 1.608 -27.978 1.00 93.56 105 ASP A N 1
ATOM 848 C CA . ASP A 1 105 ? 9.492 1.631 -28.802 1.00 93.56 105 ASP A CA 1
ATOM 849 C C . ASP A 1 105 ? 10.754 1.739 -27.941 1.00 93.56 105 ASP A C 1
ATOM 851 O O . ASP A 1 105 ? 11.723 1.015 -28.172 1.00 93.56 105 ASP A O 1
ATOM 855 N N . MET A 1 106 ? 10.721 2.568 -26.892 1.00 92.31 106 MET A N 1
ATOM 856 C CA . MET A 1 106 ? 11.843 2.714 -25.967 1.00 92.31 106 MET A CA 1
ATOM 857 C C . MET A 1 106 ? 12.076 1.426 -25.176 1.00 92.31 106 MET A C 1
ATOM 859 O O . MET A 1 106 ? 13.205 0.945 -25.129 1.00 92.31 106 MET A O 1
ATOM 863 N N . ILE A 1 107 ? 11.011 0.808 -24.651 1.00 91.81 107 ILE A N 1
ATOM 864 C CA . ILE A 1 107 ? 11.102 -0.489 -23.959 1.00 91.81 107 ILE A CA 1
ATOM 865 C C . ILE A 1 107 ? 11.723 -1.545 -24.883 1.00 91.81 107 ILE A C 1
ATOM 867 O O . ILE A 1 107 ? 12.614 -2.291 -24.480 1.00 91.81 107 ILE A O 1
ATOM 871 N N . THR A 1 108 ? 11.302 -1.581 -26.150 1.00 93.31 108 THR A N 1
ATOM 872 C CA . THR A 1 108 ? 11.844 -2.524 -27.138 1.00 93.31 108 THR A CA 1
ATOM 873 C C . THR A 1 108 ? 13.339 -2.295 -27.378 1.00 93.31 108 THR A C 1
ATOM 875 O O . THR A 1 108 ? 14.098 -3.256 -27.512 1.00 93.31 108 THR A O 1
ATOM 878 N N . CYS A 1 109 ? 13.784 -1.039 -27.423 1.00 94.81 109 CYS A N 1
ATOM 879 C CA . CYS A 1 109 ? 15.200 -0.699 -27.544 1.00 94.81 109 CYS A CA 1
ATOM 880 C C . CYS A 1 109 ? 16.008 -1.122 -26.311 1.00 94.81 109 CYS A C 1
ATOM 882 O O . CYS A 1 109 ? 17.065 -1.728 -26.478 1.00 94.81 109 CYS A O 1
ATOM 884 N N . LEU A 1 110 ? 15.501 -0.870 -25.100 1.00 93.75 110 LEU A N 1
ATOM 885 C CA . LEU A 1 110 ? 16.145 -1.276 -23.845 1.00 93.75 110 LEU A CA 1
ATOM 886 C C . LEU A 1 110 ? 16.315 -2.801 -23.772 1.00 93.75 110 LEU A C 1
ATOM 888 O O . LEU A 1 110 ? 17.406 -3.296 -23.490 1.00 93.75 110 LEU A O 1
ATOM 892 N N . LEU A 1 111 ? 15.275 -3.556 -24.143 1.00 92.56 111 LEU A N 1
ATOM 893 C CA . LEU A 1 111 ? 15.333 -5.019 -24.214 1.00 92.56 111 LEU A CA 1
ATOM 894 C C . LEU A 1 111 ? 16.387 -5.515 -25.212 1.00 92.56 111 LEU A C 1
ATOM 896 O O . LEU A 1 111 ? 17.146 -6.429 -24.904 1.00 92.56 111 LEU A O 1
ATOM 900 N N . LYS A 1 112 ? 16.483 -4.896 -26.397 1.00 95.50 112 LYS A N 1
ATOM 901 C CA . LYS A 1 112 ? 17.508 -5.247 -27.401 1.00 95.50 112 LYS A CA 1
ATOM 902 C C . LYS A 1 112 ? 18.937 -5.003 -26.914 1.00 95.50 112 LYS A C 1
ATOM 904 O O . LYS A 1 112 ? 19.858 -5.630 -27.428 1.00 95.50 112 LYS A O 1
ATOM 90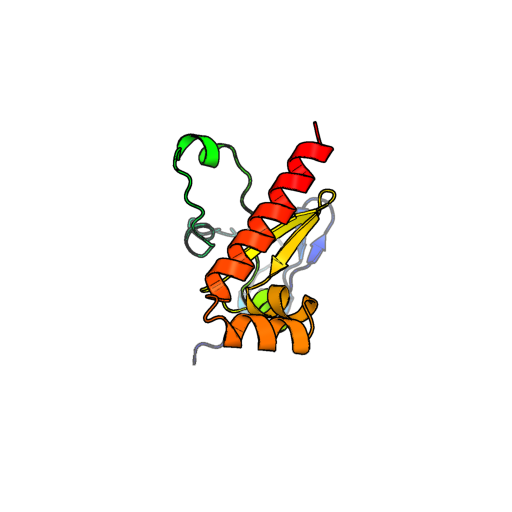9 N N . GLN A 1 113 ? 19.121 -4.094 -25.961 1.00 95.50 113 GLN A N 1
ATOM 910 C CA . GLN A 1 113 ? 20.415 -3.787 -25.356 1.00 95.50 113 GLN A CA 1
ATOM 911 C C . GLN A 1 113 ? 20.719 -4.647 -24.118 1.00 95.50 113 GLN A C 1
ATOM 913 O O . GLN A 1 113 ? 21.754 -4.444 -23.492 1.00 95.50 113 GLN A O 1
ATOM 918 N N . ASN A 1 114 ? 19.865 -5.627 -23.786 1.00 94.25 114 ASN A N 1
ATOM 919 C CA . ASN A 1 114 ? 19.961 -6.446 -22.571 1.00 94.25 114 ASN A CA 1
ATOM 920 C C . ASN A 1 114 ? 19.954 -5.616 -21.276 1.00 94.25 114 ASN A C 1
ATOM 922 O O . ASN A 1 114 ? 20.620 -5.973 -20.306 1.00 94.25 114 ASN A O 1
ATOM 926 N N . VAL A 1 115 ? 19.212 -4.506 -21.257 1.00 94.38 115 VAL A N 1
ATOM 927 C CA . VAL A 1 115 ? 19.004 -3.730 -20.030 1.00 94.38 115 VAL A CA 1
ATOM 928 C C . VAL A 1 115 ? 18.090 -4.514 -19.091 1.00 94.38 115 VAL A C 1
ATOM 930 O O . VAL A 1 115 ? 17.026 -4.986 -19.500 1.00 94.38 115 VAL A O 1
ATOM 933 N N . ASP A 1 116 ? 18.487 -4.622 -17.823 1.00 93.94 116 ASP A N 1
ATOM 934 C CA . ASP A 1 116 ? 17.604 -5.106 -16.766 1.00 93.94 116 ASP A CA 1
ATOM 935 C C . ASP A 1 116 ? 16.537 -4.042 -16.490 1.00 93.94 116 ASP A C 1
ATOM 937 O O . ASP A 1 116 ? 16.806 -3.000 -15.893 1.00 93.94 116 ASP A O 1
ATOM 941 N N . LEU A 1 117 ? 15.318 -4.292 -16.967 1.00 90.75 117 LEU A N 1
ATOM 942 C CA . LEU A 1 117 ? 14.213 -3.347 -16.833 1.00 90.75 117 LEU A CA 1
ATOM 943 C C . LEU A 1 117 ? 13.770 -3.145 -15.378 1.00 90.75 117 LEU A C 1
ATOM 945 O O . LEU A 1 117 ? 13.229 -2.089 -15.060 1.00 90.75 117 LEU A O 1
ATOM 949 N N . GLY A 1 118 ? 13.976 -4.137 -14.507 1.00 88.19 118 GLY A N 1
ATOM 950 C CA . GLY A 1 118 ? 13.655 -4.026 -13.088 1.00 88.19 118 GLY A CA 1
ATOM 951 C C . GLY A 1 118 ? 14.621 -3.079 -12.385 1.00 88.19 118 GLY A C 1
ATOM 952 O O . GLY A 1 118 ? 14.181 -2.167 -11.686 1.00 88.19 118 GLY A O 1
ATOM 953 N N . LEU A 1 119 ? 15.923 -3.248 -12.635 1.00 91.00 119 LEU A N 1
ATOM 954 C CA . LEU A 1 119 ? 16.948 -2.335 -12.128 1.00 91.00 119 LEU A CA 1
ATOM 955 C C . LEU A 1 119 ? 16.775 -0.929 -12.715 1.00 91.00 119 LEU A C 1
ATOM 957 O O . LEU A 1 119 ? 16.755 0.043 -11.975 1.00 91.00 119 LEU A O 1
ATOM 961 N N . PHE A 1 120 ? 16.529 -0.828 -14.022 1.00 93.19 120 PHE A N 1
ATOM 962 C CA . PHE A 1 120 ? 16.292 0.452 -14.687 1.00 93.19 120 PHE A CA 1
ATOM 963 C C . PHE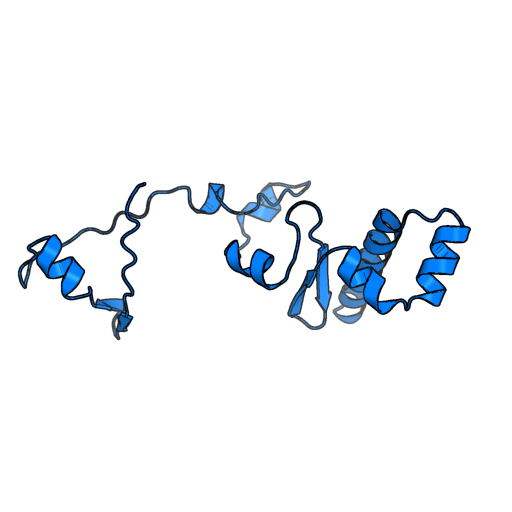 A 1 120 ? 15.089 1.211 -14.105 1.00 93.19 120 PHE A C 1
ATOM 965 O O . PHE A 1 120 ? 15.168 2.413 -13.869 1.00 93.19 120 PHE A O 1
ATOM 972 N N . ALA A 1 121 ? 13.968 0.525 -13.857 1.00 89.62 121 ALA A N 1
ATOM 973 C CA . ALA A 1 121 ? 12.797 1.145 -13.239 1.00 89.62 121 ALA A CA 1
ATOM 974 C C . ALA A 1 121 ? 13.086 1.623 -11.810 1.00 89.62 121 ALA A C 1
ATOM 976 O O . ALA A 1 121 ? 12.512 2.617 -11.373 1.00 89.62 121 ALA A O 1
ATOM 977 N N . LYS A 1 122 ? 13.950 0.915 -11.076 1.00 89.38 122 LYS A N 1
ATOM 978 C CA . LYS A 1 122 ? 14.408 1.334 -9.751 1.00 89.38 122 LYS A CA 1
ATOM 979 C C . LYS A 1 122 ? 15.252 2.601 -9.833 1.00 89.38 122 LYS A C 1
ATOM 981 O O . LYS A 1 122 ? 14.883 3.582 -9.201 1.00 89.38 122 LYS A O 1
ATOM 986 N N . ASP A 1 123 ? 16.280 2.605 -10.675 1.00 91.00 123 ASP A N 1
ATOM 987 C CA . ASP A 1 123 ? 17.165 3.760 -10.854 1.00 91.00 123 ASP A CA 1
ATOM 988 C C . ASP A 1 123 ? 16.384 5.011 -11.296 1.00 91.00 123 ASP A C 1
ATOM 990 O O .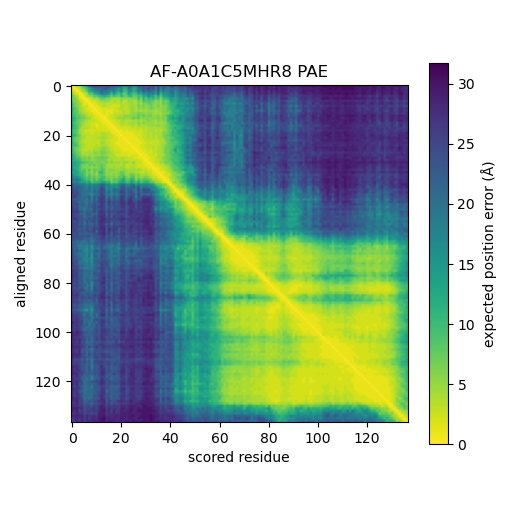 ASP A 1 123 ? 16.691 6.129 -10.890 1.00 91.00 123 ASP A O 1
ATOM 994 N N . LEU A 1 124 ? 15.330 4.834 -12.102 1.00 88.94 124 LEU A N 1
ATOM 995 C CA . LEU A 1 124 ? 14.462 5.931 -12.529 1.00 88.94 124 LEU A CA 1
ATOM 996 C C . LEU A 1 124 ? 13.622 6.504 -11.377 1.00 88.94 124 LEU A C 1
ATOM 998 O O . LEU A 1 124 ? 13.461 7.718 -11.297 1.00 88.94 124 LEU A O 1
ATOM 1002 N N . VAL A 1 125 ? 13.091 5.657 -10.491 1.00 87.06 125 VAL A N 1
ATOM 1003 C CA . VAL A 1 125 ? 12.370 6.109 -9.288 1.00 87.06 125 VAL A CA 1
ATOM 1004 C C . VAL A 1 125 ? 13.314 6.822 -8.324 1.00 87.06 125 VAL A C 1
ATOM 1006 O O . VAL A 1 125 ? 12.951 7.874 -7.800 1.00 87.06 125 VAL A O 1
ATOM 1009 N N . ASP A 1 126 ? 14.519 6.286 -8.129 1.00 88.00 126 ASP A N 1
ATOM 1010 C CA . ASP A 1 126 ? 15.539 6.900 -7.276 1.00 88.00 126 ASP A CA 1
ATOM 1011 C C . ASP A 1 126 ? 15.886 8.308 -7.797 1.00 88.00 126 ASP A C 1
ATOM 1013 O O . ASP A 1 126 ? 15.816 9.274 -7.038 1.00 88.00 126 ASP A O 1
ATOM 1017 N N . LEU A 1 127 ? 16.093 8.462 -9.111 1.00 86.75 127 LEU A N 1
ATOM 1018 C CA . LEU A 1 127 ? 16.334 9.761 -9.751 1.00 86.75 127 LEU A CA 1
ATOM 1019 C C . LEU A 1 127 ? 15.180 10.764 -9.550 1.00 86.75 127 LEU A C 1
ATOM 1021 O O . LEU A 1 127 ? 15.425 11.942 -9.292 1.00 86.75 127 LEU A O 1
ATOM 1025 N N . LEU A 1 128 ? 13.922 10.325 -9.685 1.00 83.44 128 LEU A N 1
ATOM 1026 C CA . LEU A 1 128 ? 12.747 11.190 -9.481 1.00 83.44 128 LEU A CA 1
ATOM 1027 C C . LEU A 1 128 ? 12.659 11.697 -8.034 1.00 83.44 128 LEU A C 1
ATOM 1029 O O . LEU A 1 128 ? 12.331 12.860 -7.786 1.00 83.44 128 LEU A O 1
ATOM 1033 N N . ASN A 1 129 ? 12.971 10.824 -7.079 1.00 81.19 129 ASN A N 1
ATOM 1034 C CA . ASN A 1 129 ? 12.960 11.170 -5.665 1.00 81.19 129 ASN A CA 1
ATOM 1035 C C . ASN A 1 129 ? 14.126 12.105 -5.300 1.00 81.19 129 ASN A C 1
ATOM 1037 O O . ASN A 1 129 ? 13.917 13.052 -4.545 1.00 81.19 129 ASN A O 1
ATOM 1041 N N . GLU A 1 130 ? 15.323 11.895 -5.859 1.00 83.25 130 GLU A N 1
ATOM 1042 C CA . GLU A 1 130 ? 16.481 12.781 -5.661 1.00 83.25 130 GLU A CA 1
ATOM 1043 C C . GLU A 1 130 ? 16.192 14.216 -6.125 1.00 83.25 130 GLU A C 1
ATOM 1045 O O . GLU A 1 130 ? 16.425 15.166 -5.377 1.00 83.25 130 GLU A O 1
ATOM 1050 N N . GLN A 1 131 ? 15.604 14.381 -7.316 1.00 69.31 131 GLN A N 1
ATOM 1051 C CA . GLN A 1 131 ? 15.241 15.703 -7.847 1.00 69.31 131 GLN A CA 1
ATOM 1052 C C . GLN A 1 131 ? 14.222 16.428 -6.962 1.00 69.31 131 GLN A C 1
ATOM 1054 O O . GLN A 1 131 ? 14.330 17.633 -6.743 1.00 69.31 131 GLN A O 1
ATOM 1059 N N . THR A 1 132 ? 13.264 15.693 -6.395 1.00 61.53 132 THR A N 1
ATOM 1060 C CA . THR A 1 132 ? 12.257 16.273 -5.496 1.00 61.53 132 THR A CA 1
ATOM 1061 C C . THR A 1 132 ? 12.872 16.765 -4.179 1.00 61.53 132 THR A C 1
ATOM 1063 O O . THR A 1 132 ? 12.398 17.746 -3.606 1.00 61.53 132 THR A O 1
ATOM 1066 N N . ILE A 1 133 ? 13.934 16.113 -3.692 1.00 58.38 133 ILE A N 1
ATOM 1067 C CA . ILE A 1 133 ? 14.647 16.534 -2.478 1.00 58.38 133 ILE A CA 1
ATOM 1068 C C . ILE A 1 133 ? 15.458 17.808 -2.741 1.00 58.38 133 ILE A C 1
ATOM 1070 O O . ILE A 1 133 ? 15.446 18.705 -1.903 1.00 58.38 133 ILE A O 1
ATOM 1074 N N . GLU A 1 134 ? 16.122 17.923 -3.894 1.00 55.69 134 GLU A N 1
ATOM 1075 C CA . GLU A 1 134 ? 16.912 19.115 -4.238 1.00 55.69 134 GLU A CA 1
ATOM 1076 C C . GLU A 1 134 ? 16.052 20.376 -4.433 1.00 55.69 134 GLU A C 1
ATOM 1078 O O . GLU A 1 134 ? 16.496 21.470 -4.096 1.00 55.69 134 GLU A O 1
ATOM 1083 N N . GLU A 1 135 ? 14.813 20.246 -4.917 1.00 50.16 135 GLU A N 1
ATOM 1084 C CA . GLU A 1 135 ? 13.885 21.380 -5.070 1.00 50.16 135 GLU A CA 1
ATOM 1085 C C . GLU A 1 135 ? 13.242 21.843 -3.747 1.00 50.16 135 GLU A C 1
ATOM 1087 O O . GLU A 1 135 ? 12.665 22.932 -3.685 1.00 50.16 135 GLU A O 1
ATOM 1092 N N . ALA A 1 136 ? 13.329 21.034 -2.686 1.00 48.38 136 ALA A N 1
ATOM 1093 C CA . ALA A 1 136 ? 12.740 21.316 -1.377 1.00 48.38 136 ALA A CA 1
ATOM 1094 C C . ALA A 1 136 ? 13.706 21.996 -0.379 1.00 48.38 136 ALA A C 1
ATOM 1096 O O . ALA A 1 136 ? 13.287 22.293 0.746 1.00 48.38 136 ALA A O 1
ATOM 1097 N N . VAL A 1 137 ? 14.968 22.237 -0.769 1.00 43.59 137 VAL A N 1
ATOM 1098 C CA . VAL A 1 137 ? 16.035 22.853 0.054 1.00 43.59 137 VAL A CA 1
ATOM 1099 C C . VAL A 1 137 ? 16.284 24.312 -0.322 1.00 43.59 137 VAL A C 1
ATOM 1101 O O . VAL A 1 137 ? 16.429 24.617 -1.524 1.00 43.59 137 VAL A O 1
#

Sequence (137 aa):
MKVMNEYQMKLEEGNKVTLPESLVNKLL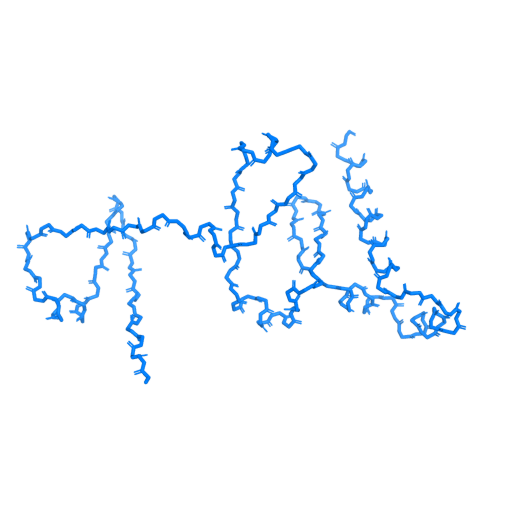LKKGETVCLIQEDGIKDKCFKVTAENEKELFDEDFYCIPKRVFDMCHLDYESIQIIVEQGQMVITNPQYVLSYLGKDMITCLLKQNVDLGLFAKDLVDLLNEQTIEEAV

Secondary structure (DSSP, 8-state):
---------EEETTTEEE--HHHHHHHT--TT--------TTSGGGS-----SSTTGGGGSPP-PPPHHHHHHTT--GGG-EEEEETTEEEEE-HHHHHHTT-HHHHHHHHHTT--HHHHHHHHHHHHHHHHHHTT-

Solvent-accessible surface area (backbone atoms only — not comparable to full-atom values): 9075 Å² total; per-residue (Å²): 132,84,84,80,83,84,80,81,66,50,80,46,85,90,85,38,72,49,76,43,68,71,55,38,62,74,69,66,65,55,94,88,68,88,81,85,84,81,81,72,89,58,65,68,77,76,38,85,83,84,82,60,99,54,64,75,69,61,72,84,58,88,86,84,79,78,62,69,67,58,35,62,76,68,71,49,61,81,93,51,64,42,74,41,52,52,97,92,42,80,45,82,49,32,47,68,64,61,51,62,74,62,42,73,68,51,53,53,52,40,53,76,69,69,52,59,62,63,59,51,35,47,57,52,42,51,51,52,36,51,55,46,53,62,74,73,107

Radius of gyration: 22.84 Å; Cα contacts (8 Å, |Δi|>4): 81; chains: 1; bounding box: 50×44×59 Å

Mean predicted aligned error: 15.37 Å